Protein AF-A0A2N8C4H5-F1 (afdb_monomer)

Solvent-accessible surface area (backbone atoms only — not comparable to full-atom values): 7815 Å² total; per-residue (Å²): 136,90,75,68,62,63,62,53,49,53,57,54,46,52,54,51,57,48,50,52,50,44,52,75,72,64,68,51,81,86,47,36,76,46,67,49,76,54,96,90,39,80,42,34,46,44,57,54,53,51,44,65,59,49,50,60,52,53,49,51,54,49,52,54,51,54,27,48,76,68,72,63,60,67,99,62,87,51,70,70,60,51,53,51,52,55,48,52,56,59,55,58,70,48,66,94,31,70,93,74,50,72,63,54,69,58,52,52,49,50,54,47,38,49,68,72,44,50,51,54,51,53,50,52,52,51,57,50,68,74,73,111

Sequence (132 aa):
MHTDWKQIREMMNTVIDSCEQIENAGYREEHRTATVEVNGHPYSVHEFLISAWTLPENIRYRIIQERHDKGVSLPYVPESARMLLAMAQACSELIGARDAAPAQQAINGMNHWFTNYAVPNIKKAIEQAESD

Structure (mmCIF, N/CA/C/O backbone):
data_AF-A0A2N8C4H5-F1
#
_entry.id   AF-A0A2N8C4H5-F1
#
loop_
_atom_site.group_PDB
_atom_site.id
_atom_site.type_symbol
_atom_site.label_atom_id
_atom_site.label_alt_id
_atom_site.label_comp_id
_atom_site.label_asym_id
_atom_site.label_entity_id
_atom_site.label_seq_id
_atom_site.pdbx_PDB_ins_code
_atom_site.Cartn_x
_atom_site.Cartn_y
_atom_site.Cartn_z
_atom_site.occupancy
_atom_site.B_iso_or_equiv
_atom_site.auth_seq_id
_atom_site.auth_comp_id
_atom_site.auth_asym_id
_atom_site.auth_atom_id
_atom_site.pdbx_PDB_model_num
ATOM 1 N N . MET A 1 1 ? 14.680 -8.853 -13.550 1.00 68.69 1 MET A N 1
ATOM 2 C CA . MET A 1 1 ? 14.068 -8.570 -12.229 1.00 68.69 1 MET A CA 1
ATOM 3 C C . MET A 1 1 ? 12.965 -9.592 -11.995 1.00 68.69 1 MET A C 1
ATOM 5 O O . MET A 1 1 ? 12.098 -9.693 -12.851 1.00 68.69 1 MET A O 1
ATOM 9 N N . HIS A 1 2 ? 13.004 -10.360 -10.902 1.00 85.94 2 HIS A N 1
ATOM 10 C CA . HIS A 1 2 ? 11.951 -11.330 -10.577 1.00 85.94 2 HIS A CA 1
ATOM 11 C C . HIS A 1 2 ? 11.199 -10.860 -9.328 1.00 85.94 2 HIS A C 1
ATOM 13 O O . HIS A 1 2 ? 11.550 -11.200 -8.204 1.00 85.94 2 HIS A O 1
ATOM 19 N N . THR A 1 3 ? 10.208 -9.996 -9.535 1.00 93.44 3 THR A N 1
ATOM 20 C CA . THR A 1 3 ? 9.362 -9.472 -8.455 1.00 93.44 3 THR A CA 1
ATOM 21 C C . THR A 1 3 ? 8.193 -10.419 -8.219 1.00 93.44 3 THR A C 1
ATOM 23 O O . THR A 1 3 ? 7.500 -10.778 -9.172 1.00 93.44 3 THR A O 1
ATOM 26 N N . ASP A 1 4 ? 7.935 -10.782 -6.963 1.00 96.31 4 ASP A N 1
ATOM 27 C CA . ASP A 1 4 ? 6.682 -11.433 -6.584 1.00 96.31 4 ASP A CA 1
ATOM 28 C C . ASP A 1 4 ? 5.563 -10.385 -6.482 1.00 96.31 4 ASP A C 1
ATOM 30 O O . ASP A 1 4 ? 5.291 -9.793 -5.436 1.00 96.31 4 ASP A O 1
ATOM 34 N N . TRP A 1 5 ? 4.923 -10.118 -7.619 1.00 97.31 5 TRP A N 1
ATOM 35 C CA . TRP A 1 5 ? 3.802 -9.183 -7.691 1.00 97.31 5 TRP A CA 1
ATOM 36 C C . TRP A 1 5 ? 2.558 -9.676 -6.949 1.00 97.31 5 TRP A C 1
ATOM 38 O O . TRP A 1 5 ? 1.696 -8.861 -6.623 1.00 97.31 5 TRP A O 1
ATOM 48 N N . LYS A 1 6 ? 2.428 -10.987 -6.710 1.00 97.88 6 LYS A N 1
ATOM 49 C CA . LYS A 1 6 ? 1.296 -11.541 -5.966 1.00 97.88 6 LYS A CA 1
ATOM 50 C C . LYS A 1 6 ? 1.412 -11.137 -4.498 1.00 97.88 6 LYS A C 1
ATOM 52 O O . LYS A 1 6 ? 0.479 -10.523 -3.993 1.00 97.88 6 LYS A O 1
ATOM 57 N N . GLN A 1 7 ? 2.583 -11.333 -3.893 1.00 97.69 7 GLN A N 1
ATOM 58 C CA . GLN A 1 7 ? 2.853 -10.930 -2.510 1.00 97.69 7 GLN A CA 1
ATOM 59 C C . GLN A 1 7 ? 2.607 -9.430 -2.272 1.00 97.69 7 GLN A C 1
ATOM 61 O O . GLN A 1 7 ? 2.014 -9.054 -1.263 1.00 97.69 7 GLN A O 1
ATOM 66 N N . ILE A 1 8 ? 3.027 -8.563 -3.204 1.00 97.69 8 ILE A N 1
ATOM 67 C CA . ILE A 1 8 ? 2.807 -7.109 -3.090 1.00 97.69 8 ILE A CA 1
ATOM 68 C C . ILE A 1 8 ? 1.310 -6.774 -3.121 1.00 97.69 8 ILE A C 1
ATOM 70 O O . ILE A 1 8 ? 0.844 -5.994 -2.292 1.00 97.69 8 ILE A O 1
ATOM 74 N N . ARG A 1 9 ? 0.544 -7.359 -4.056 1.00 98.31 9 ARG A N 1
ATOM 75 C CA . ARG A 1 9 ? -0.912 -7.143 -4.115 1.00 98.31 9 ARG A CA 1
ATOM 76 C C . ARG A 1 9 ? -1.609 -7.654 -2.861 1.00 98.31 9 ARG A C 1
ATOM 78 O O . ARG A 1 9 ? -2.487 -6.969 -2.365 1.00 98.31 9 ARG A O 1
ATOM 85 N N . GLU A 1 10 ? -1.205 -8.808 -2.335 1.00 98.31 10 GLU A N 1
ATOM 86 C CA . GLU A 1 10 ? -1.765 -9.354 -1.094 1.00 98.31 10 GLU A CA 1
ATOM 87 C C . GLU A 1 10 ? -1.549 -8.406 0.088 1.00 98.31 10 GLU A C 1
ATOM 89 O O . GLU A 1 10 ? -2.501 -8.112 0.805 1.00 98.31 10 GLU A O 1
ATOM 94 N N . MET A 1 11 ? -0.339 -7.863 0.258 1.00 97.69 11 MET A N 1
ATOM 95 C CA . MET A 1 11 ? -0.057 -6.897 1.327 1.00 97.69 11 MET A CA 1
ATOM 96 C C . MET A 1 11 ? -0.908 -5.626 1.197 1.00 97.69 11 MET A C 1
ATOM 98 O O . MET A 1 11 ? -1.487 -5.173 2.183 1.00 97.69 11 MET A O 1
ATOM 102 N N . MET A 1 12 ? -1.000 -5.064 -0.013 1.00 97.69 12 MET A N 1
ATOM 103 C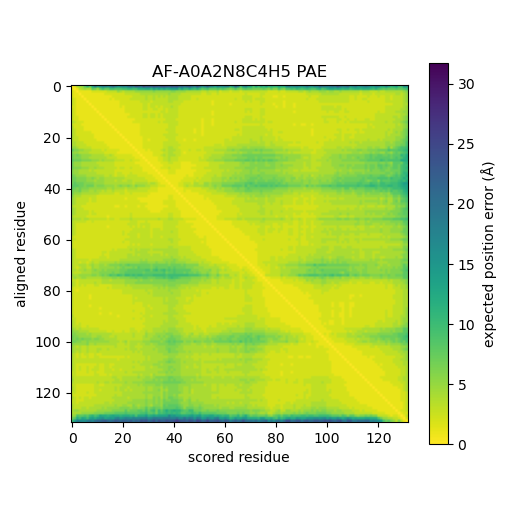 CA . MET A 1 12 ? -1.764 -3.837 -0.262 1.00 97.69 12 MET A CA 1
ATOM 104 C C . MET A 1 12 ? -3.273 -4.057 -0.110 1.00 97.69 12 MET A C 1
ATOM 106 O O . MET A 1 12 ? -3.937 -3.265 0.549 1.00 97.69 12 MET A O 1
ATOM 110 N N . ASN A 1 13 ? -3.813 -5.144 -0.661 1.00 98.06 13 ASN A N 1
ATOM 111 C CA . ASN A 1 13 ? -5.232 -5.465 -0.522 1.00 98.06 13 ASN A CA 1
ATOM 112 C C . ASN A 1 13 ? -5.594 -5.743 0.937 1.00 98.06 13 ASN A C 1
ATOM 114 O O . ASN A 1 13 ? -6.604 -5.246 1.400 1.00 98.06 13 ASN A O 1
ATOM 118 N N . THR A 1 14 ? -4.735 -6.434 1.696 1.00 98.12 14 THR A N 1
ATOM 119 C CA . THR A 1 14 ? -4.995 -6.703 3.121 1.00 98.12 14 THR A CA 1
ATOM 120 C C . THR A 1 14 ? -5.225 -5.414 3.913 1.00 98.12 14 THR A C 1
ATOM 122 O O . THR A 1 14 ? -6.142 -5.359 4.733 1.00 98.12 14 THR A O 1
ATOM 125 N N . VAL A 1 15 ? -4.421 -4.364 3.685 1.00 97.25 15 VAL A N 1
ATOM 126 C CA . VAL A 1 15 ? -4.617 -3.084 4.386 1.00 97.25 15 VAL A CA 1
ATOM 127 C C . VAL A 1 15 ? -5.830 -2.319 3.853 1.00 97.25 15 VAL A C 1
ATOM 129 O O . VAL A 1 15 ? -6.565 -1.755 4.657 1.00 97.25 15 VAL A O 1
ATOM 132 N N . ILE A 1 16 ? -6.093 -2.352 2.542 1.00 97.88 16 ILE A N 1
ATOM 133 C CA . ILE A 1 16 ? -7.292 -1.743 1.943 1.00 97.88 16 ILE A CA 1
ATOM 134 C C . ILE A 1 16 ? -8.559 -2.386 2.522 1.00 97.88 16 ILE A C 1
ATOM 136 O O . ILE A 1 16 ? -9.377 -1.683 3.109 1.00 97.88 16 ILE A O 1
ATOM 140 N N . ASP A 1 17 ? -8.667 -3.714 2.467 1.00 98.44 17 ASP A N 1
ATOM 141 C CA . ASP A 1 17 ? -9.812 -4.479 2.967 1.00 98.44 17 ASP A CA 1
ATOM 142 C C . ASP A 1 17 ? -10.021 -4.256 4.474 1.00 98.44 17 ASP A C 1
ATOM 144 O O . ASP A 1 17 ? -11.153 -4.211 4.959 1.00 98.44 17 ASP A O 1
ATOM 148 N N . SER A 1 18 ? -8.931 -4.110 5.237 1.00 97.56 18 SER A N 1
ATOM 149 C CA . SER A 1 18 ? -8.996 -3.789 6.668 1.00 97.56 18 SER A CA 1
ATOM 150 C C . SER A 1 18 ? -9.530 -2.375 6.908 1.00 97.56 18 SER A C 1
ATOM 152 O O . SER A 1 18 ? -10.397 -2.192 7.761 1.00 97.56 18 SER A O 1
ATOM 154 N N . CYS A 1 19 ? -9.057 -1.377 6.154 1.00 96.88 19 CYS A N 1
ATOM 155 C CA . CYS A 1 19 ? -9.563 -0.005 6.227 1.00 96.88 19 CYS A CA 1
ATOM 156 C C . CYS A 1 19 ? -11.054 0.063 5.870 1.00 96.88 19 CYS A C 1
ATOM 158 O O . CYS A 1 19 ? -11.821 0.689 6.599 1.00 96.88 19 CYS A O 1
ATOM 160 N N . GLU A 1 20 ? -11.478 -0.627 4.809 1.00 97.31 20 GLU A N 1
ATOM 161 C CA . GLU A 1 20 ? -12.887 -0.718 4.416 1.00 97.31 20 GLU A CA 1
ATOM 162 C C . GLU A 1 20 ? -13.746 -1.349 5.519 1.00 97.31 20 GLU A C 1
ATOM 164 O O . GLU A 1 20 ? -14.829 -0.856 5.827 1.00 97.31 20 GLU A O 1
ATOM 169 N N . GLN A 1 21 ? -13.273 -2.420 6.161 1.00 97.94 21 GLN A N 1
ATOM 170 C CA . GLN A 1 21 ? -13.986 -3.051 7.277 1.00 97.94 21 GLN A CA 1
ATOM 171 C C . GLN A 1 21 ? -14.086 -2.137 8.503 1.00 97.94 21 GLN A C 1
ATOM 173 O O . GLN A 1 21 ? -15.145 -2.072 9.126 1.00 97.94 21 GLN A O 1
ATOM 178 N N . ILE A 1 22 ? -13.015 -1.411 8.837 1.00 96.69 22 ILE A N 1
ATOM 179 C CA . ILE A 1 22 ? -13.006 -0.437 9.938 1.00 96.69 22 ILE A CA 1
ATOM 180 C C . ILE A 1 22 ? -13.990 0.708 9.652 1.00 96.69 22 ILE A C 1
ATOM 182 O O . ILE A 1 22 ? -14.750 1.100 10.540 1.00 96.69 22 ILE A O 1
ATOM 186 N N . GLU A 1 23 ? -14.021 1.220 8.419 1.00 95.75 23 GLU A N 1
ATOM 187 C CA . GLU A 1 23 ? -14.973 2.255 7.99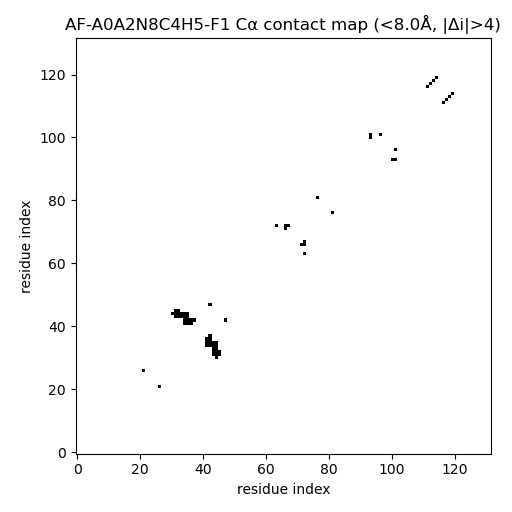7 1.00 95.75 23 GLU A CA 1
ATOM 188 C C . GLU A 1 23 ? -16.420 1.742 8.059 1.00 95.75 23 GLU A C 1
ATOM 190 O O . GLU A 1 23 ? -17.275 2.378 8.675 1.00 95.75 23 GLU A O 1
ATOM 195 N N . ASN A 1 24 ? -16.685 0.550 7.518 1.00 97.12 24 ASN A N 1
ATOM 196 C CA . ASN A 1 24 ? -18.010 -0.080 7.538 1.00 97.12 24 ASN A CA 1
ATOM 197 C C . ASN A 1 24 ? -18.504 -0.414 8.956 1.00 97.12 24 ASN A C 1
ATOM 199 O O . ASN A 1 24 ? -19.712 -0.451 9.191 1.00 97.12 24 ASN A O 1
ATOM 203 N N . ALA A 1 25 ? -17.596 -0.619 9.915 1.00 97.25 25 ALA A N 1
ATOM 204 C CA . ALA A 1 25 ? -17.931 -0.760 11.333 1.00 97.25 25 ALA A CA 1
ATOM 205 C C . ALA A 1 25 ? -18.363 0.568 11.989 1.00 97.25 25 ALA A C 1
ATOM 207 O O . ALA A 1 25 ? -18.736 0.585 13.163 1.00 97.25 25 ALA A O 1
ATOM 208 N N . GLY A 1 26 ? -18.320 1.682 11.252 1.00 96.19 26 GLY A N 1
ATOM 209 C CA . GLY A 1 26 ? -18.695 3.003 11.735 1.00 96.19 26 GLY A CA 1
ATOM 210 C C . GLY A 1 26 ? -17.604 3.653 12.578 1.00 96.19 26 GLY A C 1
ATOM 211 O O . GLY A 1 26 ? -17.920 4.368 13.528 1.00 96.19 26 GLY A O 1
ATOM 212 N N . TYR A 1 27 ? -16.323 3.395 12.287 1.00 95.94 27 TYR A N 1
ATOM 213 C CA . TYR A 1 27 ? -15.228 4.060 12.991 1.00 95.94 27 TYR A CA 1
ATOM 214 C C . TYR A 1 27 ? -15.363 5.592 12.933 1.00 95.94 27 TYR A C 1
ATOM 216 O O . TYR A 1 27 ? -15.611 6.186 11.886 1.00 95.94 27 TYR A O 1
ATOM 224 N N . ARG A 1 28 ? -15.173 6.234 14.088 1.00 95.31 28 ARG A N 1
ATOM 225 C CA . ARG A 1 28 ? -15.169 7.686 14.278 1.00 95.31 28 ARG A CA 1
ATOM 226 C C . ARG A 1 28 ? -14.048 8.026 15.246 1.00 95.31 28 ARG A C 1
ATOM 228 O O . ARG A 1 28 ? -13.657 7.198 16.068 1.00 95.31 28 ARG A O 1
ATOM 235 N N . GLU A 1 29 ? -13.551 9.255 15.185 1.00 93.50 29 GLU A N 1
ATOM 236 C CA . GLU A 1 29 ? -12.456 9.700 16.055 1.00 93.50 29 GLU A CA 1
ATOM 237 C C . GLU A 1 29 ? -12.772 9.534 17.553 1.00 93.50 29 GLU A C 1
ATOM 239 O O . GLU A 1 29 ? -11.901 9.141 18.327 1.00 93.50 29 GLU A O 1
ATOM 244 N N . GLU A 1 30 ? -14.032 9.725 17.950 1.00 96.50 30 GLU A N 1
ATOM 245 C CA . GLU A 1 30 ? -14.522 9.510 19.320 1.00 96.50 30 GLU A CA 1
ATOM 246 C C . GLU A 1 30 ? -14.351 8.065 19.826 1.00 96.50 30 GLU A C 1
ATOM 248 O O . GLU A 1 30 ? -14.254 7.843 21.030 1.00 96.50 30 GLU A O 1
ATOM 253 N N . HIS A 1 31 ? -14.234 7.080 18.929 1.00 97.69 31 HIS A N 1
ATOM 254 C CA . HIS A 1 31 ? -14.030 5.677 19.293 1.00 97.69 31 HIS A CA 1
ATOM 255 C C . HIS A 1 31 ? -12.580 5.352 19.673 1.00 97.69 31 HIS A C 1
ATOM 257 O O . HIS A 1 31 ? -12.315 4.246 20.131 1.00 97.69 31 HIS A O 1
ATOM 263 N N . ARG A 1 32 ? -11.622 6.278 19.508 1.00 96.75 32 ARG A N 1
ATOM 264 C CA . ARG A 1 32 ? -10.191 6.022 19.772 1.00 96.75 32 ARG A CA 1
ATOM 265 C C . ARG A 1 32 ? -9.905 5.506 21.184 1.00 96.75 32 ARG A C 1
ATOM 267 O O . ARG A 1 32 ? -8.986 4.710 21.346 1.00 96.75 32 ARG A O 1
ATOM 274 N N . THR A 1 33 ? -10.673 5.941 22.181 1.00 97.62 33 THR A N 1
ATOM 275 C CA . THR A 1 33 ? -10.507 5.540 23.588 1.00 97.62 33 THR A CA 1
ATOM 276 C C . THR A 1 33 ? -11.314 4.302 23.972 1.00 97.62 33 THR A C 1
ATOM 278 O O . THR A 1 33 ? -11.139 3.805 25.082 1.00 97.62 33 THR A O 1
ATOM 281 N N . ALA A 1 34 ? -12.184 3.792 23.091 1.00 98.12 34 ALA A N 1
ATOM 282 C CA . ALA A 1 34 ? -12.916 2.557 23.345 1.00 98.12 34 ALA A CA 1
ATOM 283 C C . ALA A 1 34 ? -11.929 1.394 23.481 1.00 98.12 34 ALA A C 1
ATOM 285 O O . ALA A 1 34 ? -10.967 1.312 22.714 1.00 98.12 34 ALA A O 1
ATOM 286 N N . THR A 1 35 ? -12.163 0.511 24.451 1.00 98.19 35 THR A N 1
ATOM 287 C CA . THR A 1 35 ? -11.253 -0.590 24.772 1.00 98.19 35 THR A CA 1
ATOM 288 C C . THR A 1 35 ? -11.886 -1.956 24.546 1.00 98.19 35 THR A C 1
ATOM 290 O O . THR A 1 35 ? -13.102 -2.133 24.631 1.00 98.19 35 THR A O 1
ATOM 293 N N . VAL A 1 36 ? -11.029 -2.937 24.280 1.00 97.81 36 VAL A N 1
ATOM 294 C CA . VAL A 1 36 ? -11.350 -4.362 24.273 1.00 97.81 36 VAL A CA 1
ATOM 295 C C . VAL A 1 36 ? -10.264 -5.121 25.032 1.00 97.81 36 VAL A C 1
ATOM 297 O O . VAL A 1 36 ? -9.083 -4.791 24.949 1.00 97.81 36 VAL A O 1
ATOM 300 N N . GLU A 1 37 ? -10.665 -6.135 25.790 1.00 97.81 37 GLU A N 1
ATOM 301 C CA . GLU A 1 37 ? -9.744 -7.036 26.483 1.00 97.81 37 GLU A CA 1
ATOM 302 C C . GLU A 1 37 ? -9.168 -8.065 25.502 1.00 97.81 37 GLU A C 1
ATOM 304 O O . GLU A 1 37 ? -9.911 -8.838 24.893 1.00 97.81 37 GLU A O 1
ATOM 309 N N . VAL A 1 38 ? -7.840 -8.114 25.377 1.00 96.88 38 VAL A N 1
ATOM 310 C CA . VAL A 1 38 ? -7.118 -9.132 24.600 1.00 96.88 38 VAL A CA 1
ATOM 311 C C . VAL A 1 38 ? -6.049 -9.753 25.485 1.00 96.88 38 VAL A C 1
ATOM 313 O O . VAL A 1 38 ? -5.168 -9.063 25.987 1.00 96.88 38 VAL A O 1
ATOM 316 N N . ASN A 1 39 ? -6.117 -11.072 25.687 1.00 95.88 39 ASN A N 1
ATOM 317 C CA . ASN A 1 39 ? -5.196 -11.805 26.567 1.00 95.88 39 ASN A CA 1
ATOM 318 C C . ASN A 1 39 ? -5.066 -11.173 27.973 1.00 95.88 39 ASN A C 1
ATOM 320 O O . ASN A 1 39 ? -3.967 -11.093 28.523 1.00 95.88 39 ASN A O 1
ATOM 324 N N . GLY A 1 40 ? -6.185 -10.698 28.535 1.00 96.12 40 GLY A N 1
ATOM 325 C CA . GLY A 1 40 ? -6.253 -10.089 29.870 1.00 96.12 40 GLY A CA 1
ATOM 326 C C . GLY A 1 40 ? -5.639 -8.691 29.985 1.00 96.12 40 GLY A C 1
ATOM 327 O O . GLY A 1 40 ? -5.337 -8.266 31.099 1.00 96.12 40 GLY A O 1
ATOM 328 N N . HIS A 1 41 ? -5.399 -8.018 28.857 1.00 97.00 41 HIS A N 1
ATOM 329 C CA . HIS A 1 41 ? -4.952 -6.633 28.821 1.00 97.00 41 HIS A CA 1
ATOM 330 C C . HIS A 1 41 ? -5.965 -5.778 28.044 1.00 97.00 41 HIS A C 1
ATOM 332 O O . HIS A 1 41 ? -6.349 -6.159 26.929 1.00 97.00 41 HIS A O 1
ATOM 338 N N . PRO A 1 42 ? -6.371 -4.612 28.577 1.00 97.44 42 PRO A N 1
ATOM 339 C CA . PRO A 1 42 ? -7.223 -3.687 27.852 1.00 97.44 42 PRO A CA 1
ATOM 340 C C . PRO A 1 42 ? -6.403 -2.972 26.779 1.00 97.44 42 PRO A C 1
ATOM 342 O O . PRO A 1 42 ? -5.426 -2.294 27.089 1.00 97.44 42 PRO A O 1
ATOM 345 N N . TYR A 1 43 ? -6.840 -3.081 25.529 1.00 98.00 43 TYR A N 1
ATOM 346 C CA . TYR A 1 43 ? -6.292 -2.322 24.409 1.00 98.00 43 TYR A CA 1
ATOM 347 C C . TYR A 1 43 ? -7.340 -1.374 23.859 1.00 98.00 43 TYR A C 1
ATOM 349 O O . TYR A 1 43 ? -8.488 -1.757 23.627 1.00 98.00 43 TYR A O 1
ATOM 357 N N . SER A 1 44 ? -6.935 -0.136 23.625 1.00 98.25 44 SER A N 1
ATOM 358 C CA . SER A 1 44 ? -7.750 0.862 22.953 1.00 98.25 44 SER A CA 1
ATOM 359 C C . SER A 1 44 ? -7.759 0.658 21.439 1.00 98.25 44 SER A C 1
ATOM 361 O O . SER A 1 44 ? -6.795 0.174 20.840 1.00 98.25 44 SER A O 1
ATOM 363 N N . VAL A 1 45 ? -8.829 1.113 20.786 1.00 97.75 45 VAL A N 1
ATOM 364 C CA . VAL A 1 45 ? -8.887 1.210 19.320 1.00 97.75 45 VAL A CA 1
ATOM 365 C C . VAL A 1 45 ? -7.689 1.997 18.784 1.00 97.75 45 VAL A C 1
ATOM 367 O O . VAL A 1 45 ? -7.114 1.623 17.765 1.00 97.75 45 VAL A O 1
ATOM 370 N N . HIS A 1 46 ? -7.268 3.065 19.470 1.00 97.62 46 HIS A N 1
ATOM 371 C CA . HIS A 1 46 ? -6.119 3.853 19.033 1.00 97.62 46 HIS A CA 1
ATOM 372 C C . HIS A 1 46 ? -4.808 3.058 19.025 1.00 97.62 46 HIS A C 1
ATOM 374 O O . HIS A 1 46 ? -4.029 3.216 18.092 1.00 97.62 46 HIS A O 1
ATOM 380 N N . GLU A 1 47 ? -4.575 2.173 19.993 1.00 98.00 47 GLU A N 1
ATOM 381 C CA . GLU A 1 47 ? -3.380 1.316 20.019 1.00 98.00 47 GLU A CA 1
ATOM 382 C C . GLU A 1 47 ? -3.355 0.302 18.869 1.00 98.00 47 GLU A C 1
ATOM 384 O O . GLU A 1 47 ? -2.297 0.070 18.271 1.00 98.00 47 GLU A O 1
ATOM 389 N N . PHE A 1 48 ? -4.514 -0.255 18.499 1.00 97.69 48 PHE A N 1
ATOM 390 C CA . PHE A 1 48 ? -4.622 -1.085 17.296 1.00 97.69 48 PHE A CA 1
ATOM 391 C C . PHE A 1 48 ? -4.300 -0.287 16.036 1.00 97.69 48 PHE A C 1
ATOM 393 O O . PHE A 1 48 ? -3.524 -0.750 15.201 1.00 97.69 48 PHE A O 1
ATOM 400 N N . LEU A 1 49 ? -4.849 0.924 15.919 1.00 96.62 49 LEU A N 1
ATOM 401 C CA . LEU A 1 49 ? -4.571 1.799 14.785 1.00 96.62 49 LEU A CA 1
ATOM 402 C C . LEU A 1 49 ? -3.081 2.163 14.724 1.00 96.62 49 LEU A C 1
ATOM 404 O O . LEU A 1 49 ? -2.486 1.998 13.664 1.00 96.62 49 LEU A O 1
ATOM 408 N N . ILE A 1 50 ? -2.455 2.535 15.850 1.00 97.19 50 ILE A N 1
ATOM 409 C CA . ILE A 1 50 ? -1.007 2.797 15.926 1.00 97.19 50 ILE A CA 1
ATOM 410 C C . ILE A 1 50 ? -0.210 1.616 15.388 1.00 97.19 50 ILE A C 1
ATOM 412 O O . ILE A 1 50 ? 0.646 1.761 14.514 1.00 97.19 50 ILE A O 1
ATOM 416 N N . SER A 1 51 ? -0.537 0.425 15.875 1.00 97.00 51 SER A N 1
ATOM 417 C CA . SER A 1 51 ? 0.123 -0.797 15.439 1.00 97.00 51 SER A CA 1
ATOM 418 C C . SER A 1 51 ? -0.050 -1.030 13.934 1.00 97.00 51 SER A C 1
ATOM 420 O O . SER A 1 51 ? 0.897 -1.460 13.277 1.00 97.00 51 SER A O 1
ATOM 422 N N . ALA A 1 52 ? -1.213 -0.696 13.365 1.00 96.38 52 ALA A N 1
ATOM 423 C CA . ALA A 1 52 ? -1.504 -0.890 11.947 1.00 96.38 52 ALA A CA 1
ATOM 424 C C . ALA A 1 52 ? -0.579 -0.091 11.009 1.00 96.38 52 ALA A C 1
ATOM 426 O O . ALA A 1 52 ? -0.280 -0.585 9.923 1.00 96.38 52 ALA A O 1
ATOM 427 N N . TRP A 1 53 ? -0.066 1.083 11.409 1.00 93.44 53 TRP A N 1
ATOM 428 C CA . TRP A 1 53 ? 0.931 1.816 10.607 1.00 93.44 53 TRP A CA 1
ATOM 429 C C . TRP A 1 53 ? 2.381 1.562 11.035 1.00 93.44 53 TRP A C 1
ATOM 431 O O . TRP A 1 53 ? 3.278 1.580 10.190 1.00 93.44 53 TRP A O 1
ATOM 441 N N . THR A 1 54 ? 2.639 1.260 12.311 1.00 97.50 54 THR A N 1
ATOM 442 C CA . THR A 1 54 ? 4.000 0.968 12.791 1.00 97.50 54 THR A CA 1
ATOM 443 C C . THR A 1 54 ? 4.492 -0.421 12.364 1.00 97.50 54 THR A C 1
ATOM 445 O O . THR A 1 54 ? 5.676 -0.595 12.067 1.00 97.50 54 THR A O 1
ATOM 448 N N . LEU A 1 55 ? 3.614 -1.428 12.281 1.00 97.12 55 LEU A N 1
ATOM 449 C CA . LEU A 1 55 ? 4.002 -2.781 11.860 1.00 97.12 55 LEU A CA 1
ATOM 450 C C . LEU A 1 55 ? 4.554 -2.822 10.419 1.00 97.12 55 LEU A C 1
ATOM 452 O O . LEU A 1 55 ? 5.657 -3.349 10.241 1.00 97.12 55 LEU A O 1
ATOM 456 N N . PRO A 1 56 ? 3.887 -2.251 9.391 1.00 96.81 56 PRO A N 1
ATOM 457 C CA . PRO A 1 56 ? 4.446 -2.178 8.040 1.00 96.81 56 PRO A CA 1
ATOM 458 C C . PRO A 1 56 ? 5.782 -1.434 7.970 1.00 96.81 56 PRO A C 1
ATOM 460 O O . PRO A 1 56 ? 6.673 -1.845 7.224 1.00 96.81 56 PRO A O 1
ATOM 463 N N . GLU A 1 57 ? 5.957 -0.371 8.762 1.00 96.44 57 GLU A N 1
ATOM 464 C CA . GLU A 1 57 ? 7.230 0.349 8.840 1.00 96.44 57 GLU A CA 1
ATOM 465 C C . GLU A 1 57 ? 8.359 -0.560 9.354 1.00 96.44 57 GLU A C 1
ATOM 467 O O . GLU A 1 57 ? 9.422 -0.647 8.731 1.00 96.44 57 GLU A O 1
ATOM 472 N N . ASN A 1 58 ? 8.119 -1.295 10.440 1.00 97.88 58 ASN A N 1
ATOM 473 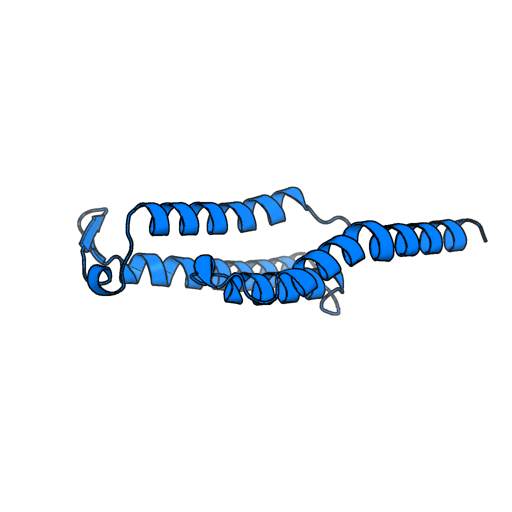C CA . ASN A 1 58 ? 9.090 -2.241 10.987 1.00 97.88 58 ASN A CA 1
ATOM 474 C C . ASN A 1 58 ? 9.430 -3.354 9.986 1.00 97.88 58 ASN A C 1
ATOM 476 O O . ASN A 1 58 ? 10.603 -3.684 9.787 1.00 97.88 58 ASN A O 1
ATOM 480 N N . ILE A 1 59 ? 8.419 -3.895 9.298 1.00 97.81 59 ILE A N 1
ATOM 481 C CA . ILE A 1 59 ? 8.617 -4.895 8.242 1.00 97.81 59 ILE A CA 1
ATOM 482 C C . ILE A 1 59 ? 9.446 -4.325 7.087 1.00 97.81 59 ILE A C 1
ATOM 484 O O . ILE A 1 59 ? 10.325 -5.018 6.576 1.00 97.81 59 ILE A O 1
ATOM 488 N N . ARG A 1 60 ? 9.258 -3.056 6.704 1.00 96.69 60 ARG A N 1
ATOM 489 C CA . ARG A 1 60 ? 10.087 -2.400 5.680 1.00 96.69 60 ARG A CA 1
ATOM 490 C C . ARG A 1 60 ? 11.565 -2.406 6.066 1.00 96.69 60 ARG A C 1
ATOM 492 O O . ARG A 1 60 ? 12.399 -2.783 5.241 1.00 96.69 60 ARG A O 1
ATOM 499 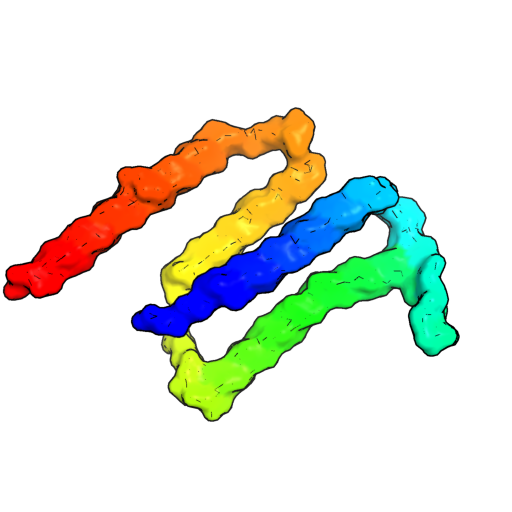N N . TYR A 1 61 ? 11.903 -2.026 7.300 1.00 96.94 61 TYR A N 1
ATOM 500 C CA . TYR A 1 61 ? 13.292 -2.073 7.769 1.00 96.94 61 TYR A CA 1
ATOM 501 C C . TYR A 1 61 ? 13.834 -3.502 7.790 1.00 96.94 61 TYR A C 1
ATOM 503 O O . TYR A 1 61 ? 14.960 -3.732 7.345 1.00 96.94 61 TYR A O 1
ATOM 511 N N . ARG A 1 62 ? 13.019 -4.472 8.215 1.00 98.06 62 ARG A N 1
ATOM 512 C CA . ARG A 1 62 ? 13.401 -5.885 8.198 1.00 98.06 62 ARG A CA 1
ATOM 513 C C . ARG A 1 62 ? 13.692 -6.392 6.784 1.00 98.06 62 ARG A C 1
ATOM 515 O O . ARG A 1 62 ? 14.701 -7.057 6.579 1.00 98.06 62 ARG A O 1
ATOM 522 N N . ILE A 1 63 ? 12.863 -6.037 5.801 1.00 96.81 63 ILE A N 1
ATOM 523 C CA . ILE A 1 63 ? 13.090 -6.373 4.388 1.00 96.81 63 ILE A CA 1
ATOM 524 C C . ILE A 1 63 ? 14.419 -5.781 3.908 1.00 96.81 63 ILE A C 1
ATOM 526 O O . ILE A 1 63 ? 15.189 -6.477 3.253 1.00 96.81 63 ILE A O 1
ATOM 530 N N . ILE A 1 64 ? 14.716 -4.518 4.229 1.00 95.38 64 ILE A N 1
ATOM 531 C CA . ILE A 1 64 ? 15.980 -3.868 3.838 1.00 95.38 64 ILE A CA 1
ATOM 532 C C . ILE A 1 64 ? 17.183 -4.615 4.427 1.00 95.38 64 ILE A C 1
ATOM 534 O O . ILE A 1 64 ? 18.122 -4.923 3.693 1.00 95.38 64 ILE A O 1
ATOM 538 N N . GLN A 1 65 ? 17.133 -4.939 5.720 1.00 96.94 65 GLN A N 1
ATOM 539 C CA . GLN A 1 65 ? 18.181 -5.702 6.402 1.00 96.94 65 GLN A CA 1
ATOM 540 C C . GLN A 1 65 ? 18.375 -7.079 5.761 1.00 96.94 65 GLN A C 1
ATOM 542 O O . GLN A 1 65 ? 19.478 -7.419 5.351 1.00 96.94 65 GLN A O 1
ATOM 547 N N . GLU A 1 66 ? 17.301 -7.846 5.569 1.00 97.88 66 GLU A N 1
ATOM 548 C CA . GLU A 1 66 ? 17.417 -9.182 4.980 1.00 97.88 66 GLU A CA 1
ATOM 549 C C . GLU A 1 66 ? 17.897 -9.161 3.529 1.00 97.88 66 GLU A C 1
ATOM 551 O O . GLU A 1 66 ? 18.580 -10.087 3.092 1.00 97.88 66 GLU A O 1
ATOM 556 N N . ARG A 1 67 ? 17.558 -8.121 2.760 1.00 95.94 67 ARG A N 1
ATOM 557 C CA . ARG A 1 67 ? 18.107 -7.944 1.411 1.00 95.94 67 ARG A CA 1
ATOM 558 C C . ARG A 1 67 ? 19.611 -7.718 1.446 1.00 95.94 67 ARG A C 1
ATOM 560 O O . ARG A 1 67 ? 20.309 -8.276 0.602 1.00 95.94 67 ARG A O 1
ATOM 567 N N . HIS A 1 68 ? 20.088 -6.924 2.400 1.00 96.06 68 HIS A N 1
ATOM 568 C CA . HIS A 1 68 ? 21.512 -6.714 2.615 1.00 96.06 68 HIS A CA 1
ATOM 569 C C . HIS A 1 68 ? 22.211 -8.020 2.994 1.00 96.06 68 HIS A C 1
ATOM 571 O O . HIS A 1 68 ? 23.158 -8.414 2.317 1.00 96.06 68 HIS A O 1
ATOM 577 N N . ASP A 1 69 ? 21.689 -8.739 3.986 1.00 97.88 69 ASP A N 1
ATOM 578 C CA . ASP A 1 69 ? 22.284 -9.988 4.474 1.00 97.88 69 ASP A CA 1
ATOM 579 C C . ASP A 1 69 ? 22.317 -11.083 3.397 1.00 97.88 69 ASP A C 1
ATOM 581 O O . ASP A 1 69 ? 23.253 -11.878 3.336 1.00 97.88 69 ASP A O 1
ATOM 585 N N . LYS A 1 70 ? 21.323 -11.104 2.499 1.00 97.12 70 LYS A N 1
ATOM 586 C CA . LYS A 1 70 ? 21.256 -12.029 1.354 1.00 97.12 70 LYS A CA 1
ATOM 587 C C . LYS A 1 70 ? 22.042 -11.546 0.125 1.00 97.12 70 LYS A C 1
ATOM 589 O O . LYS A 1 70 ? 21.996 -12.208 -0.908 1.00 97.12 70 LYS A O 1
ATOM 594 N N . GLY A 1 71 ? 22.724 -10.399 0.191 1.00 95.88 71 GLY A N 1
ATOM 595 C CA . GLY A 1 71 ? 23.499 -9.848 -0.928 1.00 95.88 71 GLY A CA 1
ATOM 596 C C . GLY A 1 71 ? 22.653 -9.385 -2.123 1.00 95.88 71 GLY A C 1
ATOM 597 O O . GLY A 1 71 ? 23.160 -9.282 -3.235 1.00 95.88 71 GLY A O 1
ATOM 598 N N . VAL A 1 72 ? 21.363 -9.104 -1.912 1.00 94.62 72 VAL A N 1
ATOM 599 C CA . VAL A 1 72 ? 20.395 -8.678 -2.946 1.00 94.62 72 VAL A CA 1
ATOM 600 C C . VAL A 1 72 ? 19.904 -7.241 -2.733 1.00 94.62 72 VAL A C 1
ATOM 602 O O . VAL A 1 72 ? 18.813 -6.850 -3.177 1.00 94.62 72 VAL A O 1
ATOM 605 N N . SER A 1 73 ? 20.696 -6.433 -2.029 1.00 92.50 73 SER A N 1
ATOM 606 C CA . SER A 1 73 ? 20.504 -4.985 -1.960 1.00 92.50 73 SER A CA 1
ATOM 607 C C . SER A 1 73 ? 20.476 -4.378 -3.357 1.00 92.50 73 SER A C 1
ATOM 609 O O . SER A 1 73 ? 21.231 -4.772 -4.243 1.00 92.50 73 SER A O 1
ATOM 611 N N . LEU A 1 74 ? 19.587 -3.408 -3.556 1.00 89.38 74 LEU A N 1
ATOM 612 C CA . LEU A 1 74 ? 19.533 -2.660 -4.807 1.00 89.38 74 LEU A CA 1
ATOM 613 C C . LEU A 1 74 ? 20.451 -1.441 -4.693 1.00 89.38 74 LEU A C 1
ATOM 615 O O . LEU A 1 74 ? 20.418 -0.772 -3.660 1.00 89.38 74 LEU A O 1
ATOM 619 N N . PRO A 1 75 ? 21.233 -1.119 -5.736 1.00 90.19 75 PRO A N 1
ATOM 620 C CA . PRO A 1 75 ? 22.126 0.041 -5.719 1.00 90.19 75 PRO A CA 1
ATOM 621 C C . PRO A 1 75 ? 21.365 1.376 -5.713 1.00 90.19 75 PRO A C 1
ATOM 623 O O . PRO A 1 75 ? 21.908 2.400 -5.313 1.00 90.19 75 PRO A O 1
ATOM 626 N N . TYR A 1 76 ? 20.105 1.373 -6.150 1.00 92.25 76 TYR A N 1
ATOM 627 C CA . TYR A 1 76 ? 19.194 2.512 -6.101 1.00 92.25 76 TYR A CA 1
ATOM 628 C C . TYR A 1 76 ? 17.749 2.016 -5.972 1.00 92.25 76 TYR A C 1
ATOM 630 O O . TYR A 1 76 ? 17.467 0.834 -6.167 1.00 92.25 76 TYR A O 1
ATOM 638 N N . VAL A 1 77 ? 16.821 2.921 -5.651 1.00 92.62 77 VAL A N 1
ATOM 639 C CA . VAL A 1 77 ? 15.380 2.617 -5.623 1.00 92.62 77 VAL A CA 1
ATOM 640 C C . VAL A 1 77 ? 14.851 2.504 -7.060 1.00 92.62 77 VAL A C 1
ATOM 642 O O . VAL A 1 77 ? 14.800 3.547 -7.723 1.00 92.62 77 VAL A O 1
ATOM 645 N N . PRO A 1 78 ? 14.426 1.313 -7.532 1.00 94.50 78 PRO A N 1
ATOM 646 C CA . PRO A 1 78 ? 13.979 1.115 -8.909 1.00 94.50 78 PRO A CA 1
ATOM 647 C C . PRO A 1 78 ? 12.737 1.933 -9.250 1.00 94.50 78 PRO A C 1
ATOM 649 O O . PRO A 1 78 ? 11.913 2.236 -8.383 1.00 94.50 78 PRO A O 1
ATOM 652 N N . GLU A 1 79 ? 12.552 2.211 -10.535 1.00 95.75 79 GLU A N 1
ATOM 653 C CA . GLU A 1 79 ? 11.429 2.979 -11.077 1.00 95.75 79 GLU A CA 1
ATOM 654 C C . GLU A 1 79 ? 10.089 2.358 -10.675 1.00 95.75 79 GLU A C 1
ATOM 656 O O . GLU A 1 79 ? 9.166 3.069 -10.289 1.00 95.75 79 GLU A O 1
ATOM 661 N N . SER A 1 80 ? 9.993 1.026 -10.672 1.00 95.56 80 SER A N 1
ATOM 662 C CA . SER A 1 80 ? 8.789 0.301 -10.253 1.00 95.56 80 SER A CA 1
ATOM 663 C C . SER A 1 80 ? 8.406 0.541 -8.792 1.00 95.56 80 SER A C 1
ATOM 665 O O . SER A 1 80 ? 7.226 0.715 -8.493 1.00 95.56 80 SER A O 1
ATOM 667 N N . ALA A 1 81 ? 9.387 0.621 -7.889 1.00 95.94 81 ALA A N 1
ATOM 668 C CA . ALA A 1 81 ? 9.145 0.955 -6.488 1.00 95.94 81 ALA A CA 1
ATOM 669 C C . ALA A 1 81 ? 8.717 2.423 -6.327 1.00 95.94 81 ALA A C 1
ATOM 671 O O . ALA A 1 81 ? 7.815 2.715 -5.544 1.00 95.94 81 ALA A O 1
ATOM 672 N N . ARG A 1 82 ? 9.314 3.341 -7.103 1.00 97.50 82 ARG A N 1
ATOM 673 C CA . ARG A 1 82 ? 8.929 4.764 -7.110 1.00 97.50 82 ARG A CA 1
ATOM 674 C C . ARG A 1 82 ? 7.497 4.963 -7.603 1.00 97.50 82 ARG A C 1
ATOM 676 O O . 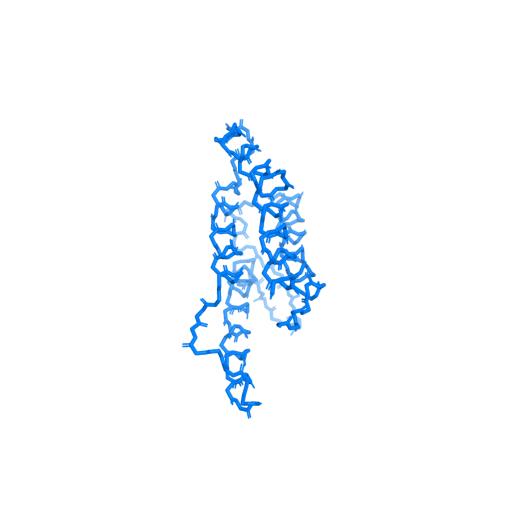ARG A 1 82 ? 6.745 5.698 -6.973 1.00 97.50 82 ARG A O 1
ATOM 683 N N . MET A 1 83 ? 7.114 4.281 -8.685 1.00 97.62 83 MET A N 1
ATOM 684 C CA . MET A 1 83 ? 5.751 4.324 -9.226 1.00 97.62 83 MET A CA 1
ATOM 685 C C . MET A 1 83 ? 4.722 3.833 -8.202 1.00 97.62 83 MET A C 1
ATOM 687 O O . MET A 1 83 ? 3.709 4.496 -7.999 1.00 97.62 83 MET A O 1
ATOM 691 N N . LEU A 1 84 ? 4.992 2.710 -7.524 1.00 97.31 84 LEU A N 1
ATOM 692 C CA . LEU A 1 84 ? 4.099 2.187 -6.486 1.00 97.31 84 LEU A CA 1
ATOM 693 C C . LEU A 1 84 ? 3.951 3.143 -5.301 1.00 97.31 84 LEU A C 1
ATOM 695 O O . LEU A 1 84 ? 2.833 3.370 -4.851 1.00 97.31 84 LEU A O 1
ATOM 699 N N . LEU A 1 85 ? 5.055 3.713 -4.808 1.00 97.19 85 LEU A N 1
ATOM 700 C CA . LEU A 1 85 ? 5.012 4.650 -3.686 1.00 97.19 85 LEU A CA 1
ATOM 701 C C . LEU A 1 85 ? 4.214 5.912 -4.038 1.00 97.19 85 LEU A C 1
ATOM 703 O O . LEU A 1 85 ? 3.348 6.312 -3.267 1.00 97.19 85 LEU A O 1
ATOM 707 N N . ALA A 1 86 ? 4.467 6.499 -5.211 1.00 98.38 86 ALA A N 1
ATOM 708 C CA . ALA A 1 86 ? 3.737 7.677 -5.674 1.00 98.38 86 ALA A CA 1
ATOM 709 C C . ALA A 1 86 ? 2.236 7.388 -5.848 1.00 98.38 86 ALA A C 1
ATOM 711 O O . ALA A 1 86 ? 1.404 8.207 -5.466 1.00 98.38 86 ALA A O 1
ATOM 712 N N . MET A 1 87 ? 1.882 6.206 -6.369 1.00 98.19 87 MET A N 1
ATOM 713 C CA . MET A 1 87 ? 0.485 5.780 -6.471 1.00 98.19 87 MET A CA 1
ATOM 714 C C . MET A 1 87 ? -0.154 5.607 -5.090 1.00 98.19 87 MET A C 1
ATOM 716 O O . MET A 1 87 ? -1.250 6.102 -4.868 1.00 98.19 87 MET A O 1
ATOM 720 N N . ALA A 1 88 ? 0.533 4.957 -4.147 1.00 97.50 88 ALA A N 1
ATOM 721 C CA . ALA A 1 88 ? 0.025 4.771 -2.789 1.00 97.50 88 ALA A CA 1
ATOM 722 C C . ALA A 1 88 ? -0.227 6.112 -2.078 1.00 97.50 88 ALA A C 1
ATOM 724 O O . ALA A 1 88 ? -1.254 6.265 -1.425 1.00 97.50 88 ALA A O 1
ATOM 725 N N . GLN A 1 89 ? 0.663 7.094 -2.263 1.00 98.00 89 GLN A N 1
ATOM 726 C CA . GLN A 1 89 ? 0.480 8.461 -1.764 1.00 98.00 89 GLN A CA 1
ATOM 727 C C . GLN A 1 89 ? -0.722 9.160 -2.415 1.00 98.00 89 GLN A C 1
ATOM 729 O O . GLN A 1 89 ? -1.510 9.796 -1.729 1.00 98.00 89 GLN A O 1
ATOM 734 N N . ALA A 1 90 ? -0.914 9.021 -3.730 1.00 98.00 90 ALA A N 1
ATOM 735 C CA . ALA A 1 90 ? -2.095 9.577 -4.391 1.00 98.00 90 ALA A CA 1
ATOM 736 C C . ALA A 1 90 ? -3.395 8.911 -3.902 1.00 98.00 90 ALA A C 1
ATOM 738 O O . ALA A 1 90 ? -4.395 9.589 -3.685 1.00 98.00 90 ALA A O 1
ATOM 739 N N . CYS A 1 91 ? -3.380 7.591 -3.691 1.00 97.56 91 CYS A N 1
ATOM 740 C CA . CYS A 1 91 ? -4.515 6.852 -3.147 1.00 97.56 91 CYS A CA 1
ATOM 741 C C . CYS A 1 91 ? -4.843 7.258 -1.704 1.00 97.56 91 CYS A C 1
ATOM 743 O O . CYS A 1 91 ? -6.021 7.300 -1.361 1.00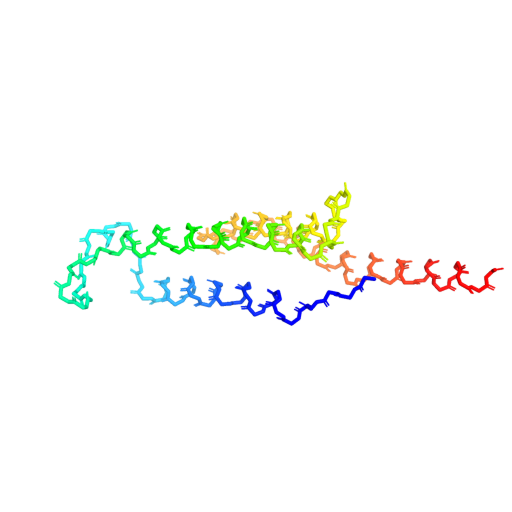 97.56 91 CYS A O 1
ATOM 745 N N . SER A 1 92 ? -3.849 7.575 -0.863 1.00 97.06 92 SER A N 1
ATOM 746 C CA . SER A 1 92 ? -4.121 7.982 0.523 1.00 97.06 92 SER A CA 1
ATOM 747 C C . SER A 1 92 ? -4.903 9.291 0.619 1.00 97.06 92 SER A C 1
ATOM 749 O O . SER A 1 92 ? -5.724 9.427 1.518 1.00 97.06 92 SER A O 1
ATOM 751 N N . GLU A 1 93 ? -4.733 10.208 -0.338 1.00 97.88 93 GLU A N 1
ATOM 752 C CA . GLU A 1 93 ? -5.512 11.458 -0.409 1.00 97.88 93 GLU A CA 1
ATOM 753 C C . GLU A 1 93 ? -6.993 11.232 -0.773 1.00 97.88 93 GLU A C 1
ATOM 755 O O . GLU A 1 93 ? -7.810 12.144 -0.660 1.00 97.88 93 GLU A O 1
ATOM 760 N N . LEU A 1 94 ? -7.366 10.024 -1.217 1.00 97.19 94 LEU A N 1
ATOM 761 C CA . LEU A 1 94 ? -8.759 9.665 -1.505 1.00 97.19 94 LEU A CA 1
ATOM 762 C C . LEU A 1 94 ? -9.508 9.122 -0.280 1.00 97.19 94 LEU A C 1
ATOM 764 O O . LEU A 1 94 ? -10.737 9.008 -0.326 1.00 97.19 94 LEU A O 1
ATOM 768 N N . ILE A 1 95 ? -8.806 8.789 0.809 1.00 95.12 95 ILE A N 1
ATOM 769 C CA . ILE A 1 95 ? -9.428 8.266 2.031 1.00 95.12 95 ILE A CA 1
ATOM 770 C C . ILE A 1 95 ? -10.350 9.342 2.618 1.00 95.12 95 ILE A C 1
ATOM 772 O O . ILE A 1 95 ? -9.930 10.467 2.876 1.00 95.12 95 ILE A O 1
ATOM 776 N N . GLY A 1 96 ? -11.628 9.003 2.809 1.00 94.69 96 GLY A N 1
ATOM 777 C CA . GLY A 1 96 ? -12.651 9.939 3.290 1.00 94.69 96 GLY A CA 1
ATOM 778 C C . GLY A 1 96 ? -13.114 10.989 2.266 1.00 94.69 96 GLY A C 1
ATOM 779 O O . GLY A 1 96 ? -13.911 11.856 2.614 1.00 94.69 96 GLY A O 1
ATOM 780 N N . ALA A 1 97 ? -12.665 10.924 1.006 1.00 95.81 97 ALA A N 1
ATOM 781 C CA . ALA A 1 97 ? -12.975 11.921 -0.028 1.00 95.81 97 ALA A CA 1
ATOM 782 C C . ALA A 1 97 ? -14.018 11.455 -1.066 1.00 95.81 97 ALA A C 1
ATOM 784 O O . ALA A 1 97 ? -14.198 12.109 -2.097 1.00 95.81 97 ALA A O 1
ATOM 785 N N . ARG A 1 98 ? -14.709 10.331 -0.817 1.00 92.06 98 ARG A N 1
ATOM 786 C CA . ARG A 1 98 ? -15.627 9.689 -1.779 1.00 92.06 98 ARG A CA 1
ATOM 787 C C . ARG A 1 98 ? -16.677 10.648 -2.342 1.00 92.06 98 ARG A C 1
ATOM 789 O O . ARG A 1 98 ? -16.851 10.695 -3.555 1.00 92.06 98 ARG A O 1
ATOM 796 N N . ASP A 1 99 ? -17.342 11.414 -1.482 1.00 94.50 99 ASP A N 1
ATOM 797 C CA . ASP A 1 99 ? -18.457 12.280 -1.888 1.00 94.50 99 ASP A CA 1
ATOM 798 C C . ASP A 1 99 ? -17.999 13.497 -2.702 1.00 94.50 99 ASP A C 1
ATOM 800 O O . ASP A 1 99 ? -18.717 13.969 -3.581 1.00 94.50 99 ASP A O 1
ATOM 804 N N . ALA A 1 100 ? -16.783 13.987 -2.443 1.00 96.06 100 ALA A N 1
ATOM 805 C CA . ALA A 1 100 ? -16.181 15.069 -3.216 1.00 96.06 100 ALA A CA 1
ATOM 806 C C . ALA A 1 100 ? -15.610 14.582 -4.560 1.00 96.06 100 ALA A C 1
ATOM 808 O O . ALA A 1 100 ? -15.439 15.393 -5.470 1.00 96.06 100 ALA A O 1
ATOM 809 N N . ALA A 1 101 ? -15.301 13.282 -4.669 1.00 94.06 101 ALA A N 1
ATOM 810 C CA . ALA A 1 101 ? -14.717 12.628 -5.841 1.00 94.06 101 ALA A CA 1
ATOM 811 C C . ALA A 1 101 ? -13.610 13.472 -6.525 1.00 94.06 101 ALA A C 1
ATOM 813 O O . ALA A 1 101 ? -13.700 13.779 -7.723 1.00 94.06 101 ALA A O 1
ATOM 814 N N . PRO A 1 102 ? -12.575 13.911 -5.777 1.00 96.69 102 PRO A N 1
ATOM 815 C CA . PRO A 1 102 ? -11.607 14.876 -6.280 1.00 96.69 102 PRO A CA 1
ATOM 816 C C . PRO A 1 102 ? -10.804 14.312 -7.457 1.00 96.69 102 PRO A C 1
ATOM 818 O O . PRO A 1 102 ? -10.485 13.127 -7.519 1.00 96.69 102 PRO A O 1
ATOM 821 N N . ALA A 1 103 ? -10.443 15.190 -8.397 1.00 97.31 103 ALA A N 1
ATOM 822 C CA . ALA A 1 103 ? -9.541 14.887 -9.512 1.00 97.31 103 ALA A CA 1
ATOM 823 C C . ALA A 1 103 ? -9.946 13.686 -10.403 1.00 97.31 103 ALA A C 1
ATOM 825 O O . ALA A 1 103 ? -9.096 13.137 -11.107 1.00 97.31 103 ALA A O 1
ATOM 826 N N . GLN A 1 104 ? -11.230 13.304 -10.451 1.00 97.06 104 GLN A N 1
ATOM 827 C CA . GLN A 1 104 ? -11.705 12.103 -11.160 1.00 97.06 104 GLN A CA 1
ATOM 828 C C . GLN A 1 104 ? -11.226 12.003 -12.620 1.00 97.06 104 GLN A C 1
ATOM 830 O O . GLN A 1 104 ? -10.813 10.933 -13.069 1.00 97.06 104 GLN A O 1
ATOM 835 N N . GLN A 1 105 ? -11.238 13.113 -13.368 1.00 97.75 105 GLN A N 1
ATOM 836 C CA . GLN A 1 105 ? -10.744 13.136 -14.749 1.00 97.75 105 GLN A CA 1
ATOM 837 C C . GLN A 1 105 ? -9.238 12.841 -14.825 1.00 97.75 105 GLN A C 1
ATOM 839 O O . GLN A 1 105 ? -8.811 12.079 -15.691 1.00 97.75 105 GLN A O 1
ATOM 844 N N . ALA A 1 106 ? -8.440 13.412 -13.919 1.00 97.94 106 ALA A N 1
ATOM 845 C CA . ALA A 1 106 ? -6.999 13.183 -13.868 1.00 97.94 106 ALA A CA 1
ATOM 846 C C . ALA A 1 106 ? -6.676 11.736 -13.465 1.00 97.94 106 ALA A C 1
ATOM 848 O O . ALA A 1 106 ? -5.821 11.113 -14.088 1.00 97.94 106 ALA A O 1
ATOM 849 N N . ILE A 1 107 ? -7.412 11.172 -12.500 1.00 98.12 107 ILE A N 1
ATOM 850 C CA . ILE A 1 107 ? -7.288 9.766 -12.084 1.00 98.12 107 ILE A CA 1
ATOM 851 C C . ILE A 1 107 ? -7.594 8.829 -13.259 1.00 98.12 107 ILE A C 1
ATOM 853 O O . ILE A 1 107 ? -6.809 7.932 -13.570 1.00 98.12 107 ILE A O 1
ATOM 857 N N . ASN A 1 108 ? -8.700 9.067 -13.970 1.00 97.81 108 ASN A N 1
ATOM 858 C CA . ASN A 1 108 ? -9.063 8.279 -15.148 1.00 97.81 108 ASN A CA 1
ATOM 859 C C . ASN A 1 108 ? -8.007 8.406 -16.257 1.00 97.81 108 ASN A C 1
ATOM 861 O O . ASN A 1 108 ? -7.629 7.405 -16.867 1.00 97.81 108 ASN A O 1
ATOM 865 N N . GLY A 1 109 ? -7.496 9.619 -16.485 1.00 98.25 109 GLY A N 1
ATOM 866 C CA . GLY A 1 109 ? -6.421 9.883 -17.439 1.00 98.25 109 GLY A CA 1
ATOM 867 C C . GLY A 1 109 ? -5.125 9.152 -17.087 1.00 98.25 109 GLY A C 1
ATOM 868 O O . GLY A 1 109 ? -4.517 8.538 -17.959 1.00 98.25 109 GLY A O 1
ATOM 869 N N . MET A 1 110 ? -4.737 9.142 -15.812 1.00 98.06 110 MET A N 1
ATOM 870 C CA . MET A 1 110 ? -3.573 8.408 -15.312 1.00 98.06 110 MET A CA 1
ATOM 871 C C . MET A 1 110 ? -3.727 6.893 -15.516 1.00 98.06 110 MET A C 1
ATOM 873 O O . MET A 1 110 ? -2.816 6.247 -16.038 1.00 98.06 110 MET A O 1
ATOM 877 N N . ASN A 1 111 ? -4.884 6.324 -15.166 1.00 97.75 111 ASN A N 1
ATOM 878 C CA . ASN A 1 111 ? -5.165 4.898 -15.365 1.00 97.75 111 ASN A CA 1
ATOM 879 C C . ASN A 1 111 ? -5.121 4.517 -16.851 1.00 97.75 111 ASN A C 1
ATOM 881 O O . ASN A 1 111 ? -4.518 3.506 -17.227 1.00 97.75 111 ASN A O 1
ATOM 885 N N . HIS A 1 112 ? -5.719 5.348 -17.710 1.00 98.12 112 HIS A N 1
ATOM 886 C CA . HIS A 1 112 ? -5.659 5.171 -19.157 1.00 98.12 112 HIS A CA 1
ATOM 887 C C . HIS A 1 112 ? -4.220 5.261 -19.674 1.00 98.12 112 HIS A C 1
ATOM 889 O O . HIS A 1 112 ? -3.802 4.405 -20.453 1.00 98.12 112 HIS A O 1
ATOM 895 N N . TRP A 1 113 ? -3.443 6.241 -19.206 1.00 98.38 113 TRP A N 1
ATOM 896 C CA . TRP A 1 113 ? -2.046 6.416 -19.587 1.00 98.38 113 TRP A CA 1
ATOM 897 C C . TRP A 1 113 ? -1.206 5.181 -19.249 1.00 98.38 113 TRP A C 1
ATOM 899 O O . TRP A 1 113 ? -0.515 4.674 -20.127 1.00 98.38 113 TRP A O 1
ATOM 909 N N . PHE A 1 114 ? -1.309 4.622 -18.038 1.00 98.06 114 PHE A N 1
ATOM 910 C CA . PHE A 1 114 ? -0.572 3.400 -17.688 1.00 98.06 114 PHE A CA 1
ATOM 911 C C . PHE A 1 114 ? -0.931 2.221 -18.603 1.00 98.06 114 PHE A C 1
ATOM 913 O O . PHE A 1 114 ? -0.044 1.540 -19.121 1.00 98.06 114 PHE A O 1
ATOM 920 N N . THR A 1 115 ? -2.228 1.986 -18.804 1.00 97.50 115 THR A N 1
ATOM 921 C CA . THR A 1 115 ? -2.742 0.769 -19.452 1.00 97.50 115 THR A CA 1
ATOM 922 C C . THR A 1 115 ? -2.672 0.806 -20.977 1.00 97.50 115 THR A C 1
ATOM 924 O O . THR A 1 115 ? -2.351 -0.209 -21.592 1.00 97.50 115 THR A O 1
ATOM 927 N N . ASN A 1 116 ? -2.933 1.962 -21.590 1.00 97.94 116 ASN A N 1
ATOM 928 C CA . ASN A 1 116 ? -3.075 2.101 -23.042 1.00 97.94 116 ASN A CA 1
ATOM 929 C C . ASN A 1 116 ? -1.917 2.859 -23.700 1.00 97.94 116 ASN A C 1
ATOM 931 O O . ASN A 1 116 ? -1.767 2.782 -24.916 1.00 97.94 116 ASN A O 1
ATOM 935 N N . TYR A 1 117 ? -1.092 3.573 -22.927 1.00 97.88 117 TYR A N 1
ATOM 936 C CA . TYR A 1 117 ? 0.015 4.356 -23.475 1.00 97.88 117 TYR A CA 1
ATOM 937 C C . TYR A 1 117 ? 1.381 3.863 -22.991 1.00 97.88 117 TYR A C 1
ATOM 939 O O . TYR A 1 117 ? 2.180 3.393 -23.799 1.00 97.88 117 TYR A O 1
ATOM 947 N N . ALA A 1 118 ? 1.661 3.926 -21.689 1.00 97.88 118 ALA A N 1
ATOM 948 C CA . ALA A 1 118 ? 2.980 3.640 -21.137 1.00 97.88 118 ALA A CA 1
ATOM 949 C C . ALA A 1 118 ? 3.386 2.175 -21.342 1.00 97.88 118 ALA A C 1
ATOM 951 O O . ALA A 1 118 ? 4.384 1.905 -22.006 1.00 97.88 118 ALA A O 1
ATOM 952 N N . VAL A 1 119 ? 2.603 1.217 -20.827 1.00 97.62 119 VAL A N 1
ATOM 953 C CA . VAL A 1 119 ? 2.965 -0.209 -20.900 1.00 97.62 119 VAL A CA 1
ATOM 954 C C . VAL A 1 119 ? 3.115 -0.707 -22.347 1.00 97.62 119 VAL A C 1
ATOM 956 O O . VAL A 1 119 ? 4.137 -1.339 -22.622 1.00 97.62 119 VAL A O 1
ATOM 959 N N . PRO A 1 120 ? 2.188 -0.428 -23.290 1.00 98.44 120 PRO A N 1
ATOM 960 C CA . PRO A 1 120 ? 2.348 -0.866 -24.677 1.00 98.44 120 PRO A CA 1
ATOM 961 C C . PRO A 1 120 ? 3.602 -0.304 -25.358 1.00 98.44 120 PRO A C 1
ATOM 963 O O . PRO A 1 120 ? 4.332 -1.056 -26.000 1.00 98.44 120 PRO A O 1
ATOM 966 N N . ASN A 1 121 ? 3.890 0.992 -25.194 1.00 98.56 121 ASN A N 1
ATOM 967 C CA . ASN A 1 121 ? 5.056 1.606 -25.833 1.00 98.56 121 ASN A CA 1
ATOM 968 C C . ASN A 1 121 ? 6.379 1.142 -25.208 1.00 98.56 121 ASN A C 1
ATOM 970 O O . ASN A 1 121 ? 7.340 0.921 -25.939 1.00 98.56 121 ASN A O 1
ATOM 974 N N . ILE A 1 122 ? 6.430 0.935 -23.886 1.00 98.00 122 ILE A N 1
ATOM 975 C CA . ILE A 1 122 ? 7.614 0.373 -23.218 1.00 98.00 122 ILE A CA 1
ATOM 976 C C . ILE A 1 122 ? 7.889 -1.046 -23.726 1.00 98.00 122 ILE A C 1
ATOM 978 O O . ILE A 1 122 ? 9.026 -1.352 -24.071 1.00 98.00 122 ILE A O 1
ATOM 982 N N . LYS A 1 123 ? 6.858 -1.900 -23.817 1.00 98.00 123 LYS A N 1
ATOM 983 C CA . LYS A 1 123 ? 7.002 -3.259 -24.364 1.00 98.00 123 LYS A CA 1
ATOM 984 C C . LYS A 1 123 ? 7.530 -3.237 -25.793 1.00 98.00 123 LYS A C 1
ATOM 986 O O . LYS A 1 123 ? 8.527 -3.889 -26.070 1.00 98.00 123 LYS A O 1
ATOM 991 N N . LYS A 1 124 ? 6.922 -2.419 -26.657 1.00 98.12 124 LYS A N 1
ATOM 992 C CA . LYS A 1 124 ? 7.358 -2.262 -28.048 1.00 98.12 124 LYS A CA 1
ATOM 993 C C . LYS A 1 124 ? 8.823 -1.827 -28.149 1.00 98.12 124 LYS A C 1
ATOM 995 O O . LYS A 1 124 ? 9.555 -2.363 -28.969 1.00 98.12 124 LYS A O 1
ATOM 1000 N N . ALA A 1 125 ? 9.253 -0.869 -27.327 1.00 98.25 125 ALA A N 1
ATOM 1001 C CA . ALA A 1 125 ? 10.638 -0.401 -27.327 1.00 98.25 125 ALA A CA 1
ATOM 1002 C C . ALA A 1 125 ? 11.628 -1.501 -26.902 1.00 98.25 125 ALA A C 1
ATOM 1004 O O . ALA A 1 125 ? 12.701 -1.608 -27.488 1.00 98.25 125 ALA A O 1
ATOM 1005 N N . ILE A 1 126 ? 11.263 -2.330 -25.916 1.00 97.75 126 ILE A N 1
ATOM 1006 C CA . ILE A 1 126 ? 12.072 -3.483 -25.489 1.00 97.75 126 ILE A CA 1
ATOM 1007 C C . ILE A 1 126 ? 12.161 -4.521 -26.614 1.00 97.75 126 ILE A C 1
ATOM 1009 O O . ILE A 1 126 ? 13.259 -4.928 -26.969 1.00 97.75 126 ILE A O 1
ATOM 1013 N N . GLU A 1 127 ? 11.027 -4.893 -27.215 1.00 97.56 127 GLU A N 1
ATOM 1014 C CA . GLU A 1 127 ? 10.972 -5.857 -28.327 1.00 97.56 127 GLU A CA 1
ATOM 1015 C C . GLU A 1 127 ? 11.840 -5.417 -29.519 1.00 97.56 127 GLU A C 1
ATOM 1017 O O . GLU A 1 127 ? 12.522 -6.234 -30.136 1.00 97.56 127 GLU A O 1
ATOM 1022 N N . GLN A 1 128 ? 11.839 -4.117 -29.832 1.00 97.12 128 GLN A N 1
ATOM 1023 C CA . GLN A 1 128 ? 12.683 -3.544 -30.882 1.00 97.12 128 GLN A CA 1
ATOM 1024 C C . GLN A 1 128 ? 14.171 -3.638 -30.533 1.00 97.12 128 GLN A C 1
ATOM 1026 O O . GLN A 1 128 ? 14.954 -4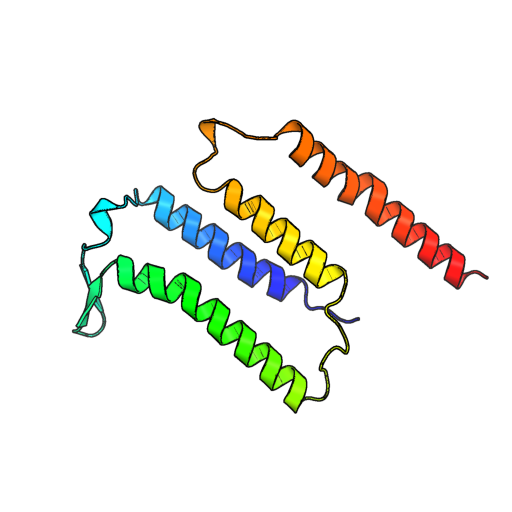.077 -31.366 1.00 97.12 128 GLN A O 1
ATOM 1031 N N . ALA A 1 129 ? 14.551 -3.299 -29.300 1.00 96.19 129 ALA A N 1
ATOM 1032 C CA . ALA A 1 129 ? 15.943 -3.359 -28.854 1.00 96.19 129 ALA A CA 1
ATOM 1033 C C . ALA A 1 129 ? 16.514 -4.789 -28.784 1.00 96.19 129 ALA A C 1
ATOM 1035 O O . ALA A 1 129 ? 17.727 -4.952 -28.790 1.00 96.19 129 ALA A O 1
ATOM 1036 N N . GLU A 1 130 ? 15.661 -5.812 -28.685 1.00 91.50 130 GLU A N 1
ATOM 1037 C CA . GLU A 1 130 ? 16.064 -7.227 -28.711 1.00 91.50 130 GLU A CA 1
ATOM 1038 C C . GLU A 1 130 ? 16.135 -7.814 -30.133 1.00 91.50 130 GLU A C 1
ATOM 1040 O O . GLU A 1 130 ? 16.645 -8.921 -30.311 1.00 91.50 130 GLU A O 1
ATOM 1045 N N . SER A 1 131 ? 15.602 -7.104 -31.134 1.00 83.06 131 SER A N 1
ATOM 1046 C CA . SER A 1 131 ? 15.581 -7.534 -32.541 1.00 83.06 131 SER A CA 1
ATOM 1047 C C . SER A 1 131 ? 16.736 -6.962 -33.381 1.00 83.06 131 SER A C 1
ATOM 1049 O O . SER A 1 131 ? 16.958 -7.454 -34.490 1.00 83.06 131 SER A O 1
ATOM 1051 N N . ASP A 1 132 ? 17.431 -5.946 -32.862 1.00 60.41 132 ASP A N 1
ATOM 1052 C CA . ASP A 1 132 ? 18.621 -5.297 -33.440 1.00 60.41 132 ASP A CA 1
ATOM 1053 C C . ASP A 1 132 ? 19.925 -5.904 -32.880 1.00 60.41 132 ASP A C 1
ATOM 1055 O O . ASP A 1 132 ? 20.906 -6.017 -33.654 1.00 60.41 132 ASP A O 1
#

Secondary structure (DSSP, 8-state):
----HHHHHHHHHHHHHHHHHHHHTT--GGGGG-EEEETTEEEEHHHHHHHHHHHHHHHHHHHHHHHHHTT---SS--HHHHHHHHHHHHHHTTTT-TTT-TTHHHHHHHHHIIIIIIHHHHHHHHHHHTT-

Mean predicte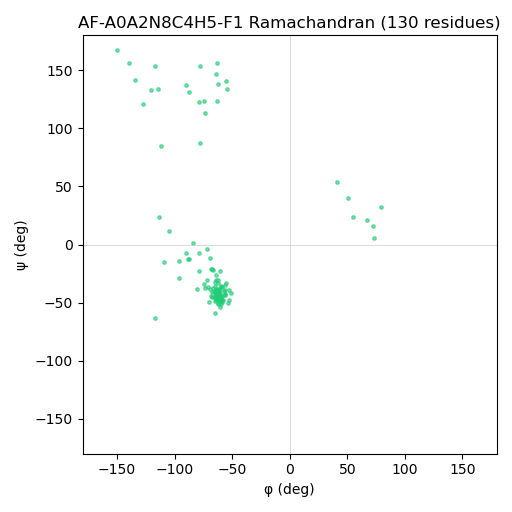d aligned error: 3.64 Å

Nearest PDB structures (foldseek):
  1fxk-assembly1_B  TM=3.852E-01  e=4.811E+00  Methanothermobacter thermautotrophicus
  6nrc-assembly1_6  TM=3.458E-01  e=9.491E+00  Homo sapiens

Radius of gyration: 19.98 Å; Cα contacts (8 Å, |Δi|>4): 34; chains: 1; bounding box: 42×27×63 Å

Foldseek 3Di:
DDDPPVVVCVVVVVLVVVLVVCVVVVDDPVQQQPWDADPNDTDGPVNVVVCSVVVVVVVVVVVQVVCVVVVNHDPDQDPVNVVVVVVVVVVVVCVVCVVVCPPVVVVVVVVCCVPPNPPVVVVVVVVVVVVD

pLDDT: mean 9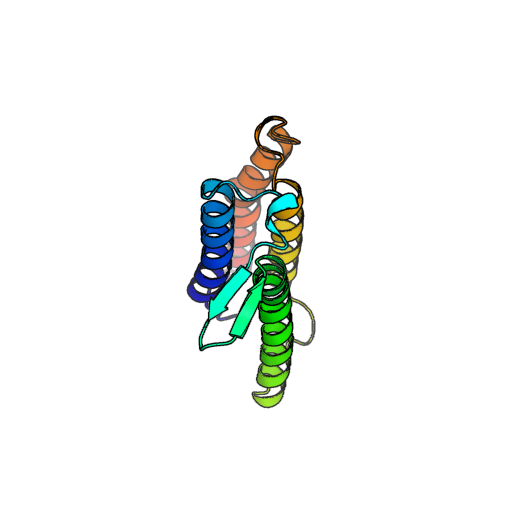6.13, std 4.55, range [60.41, 98.56]